Protein AF-A0A2G9NWQ4-F1 (afdb_monomer_lite)

Structure (mmCIF, N/CA/C/O backbone):
data_AF-A0A2G9NWQ4-F1
#
_entry.id   AF-A0A2G9NWQ4-F1
#
loop_
_atom_site.group_PDB
_atom_site.id
_atom_site.type_symbol
_atom_site.label_atom_id
_atom_site.label_alt_id
_atom_site.label_comp_id
_atom_site.label_asym_id
_atom_site.label_entity_id
_atom_site.label_seq_id
_atom_site.pdbx_PDB_ins_code
_atom_site.Cartn_x
_atom_site.Cartn_y
_atom_site.Cartn_z
_atom_site.occupancy
_atom_site.B_iso_or_equiv
_atom_site.auth_seq_id
_atom_site.auth_comp_id
_atom_site.auth_asym_id
_atom_site.auth_atom_id
_atom_site.pdbx_PDB_model_num
ATOM 1 N N . MET A 1 1 ? 8.992 23.268 21.810 1.00 46.66 1 MET A N 1
ATOM 2 C CA . MET A 1 1 ? 9.689 22.342 20.895 1.00 46.66 1 MET A CA 1
ATOM 3 C C . MET A 1 1 ? 8.641 21.513 20.168 1.00 46.66 1 MET A C 1
ATOM 5 O O . MET A 1 1 ? 8.217 20.493 20.684 1.00 46.66 1 MET A O 1
ATOM 9 N N . ILE A 1 2 ? 8.159 21.992 19.022 1.00 40.09 2 ILE A N 1
ATOM 10 C CA . ILE A 1 2 ? 7.364 21.183 18.091 1.00 40.09 2 ILE A CA 1
ATOM 11 C C . ILE A 1 2 ? 8.126 21.283 16.782 1.00 40.09 2 ILE A C 1
ATOM 13 O O . ILE A 1 2 ? 7.940 22.216 16.009 1.00 40.09 2 ILE A O 1
ATOM 17 N N . ILE A 1 3 ? 9.101 20.395 16.612 1.00 46.66 3 ILE A N 1
ATOM 18 C CA . ILE A 1 3 ? 9.735 20.225 15.313 1.00 46.66 3 ILE A CA 1
ATOM 19 C C . ILE A 1 3 ? 8.668 19.520 14.485 1.00 46.66 3 ILE A C 1
ATOM 21 O O . ILE A 1 3 ? 8.457 18.318 14.627 1.00 46.66 3 ILE A O 1
ATOM 25 N N . THR A 1 4 ? 7.933 20.282 13.683 1.00 46.66 4 THR A N 1
ATOM 26 C CA . THR A 1 4 ? 7.212 19.750 12.533 1.00 46.66 4 THR A CA 1
ATOM 27 C C . THR A 1 4 ? 8.253 19.008 11.700 1.00 46.66 4 THR A C 1
ATOM 29 O O . THR A 1 4 ? 9.047 19.619 10.988 1.00 46.66 4 THR A O 1
ATOM 32 N N . MET A 1 5 ? 8.321 17.685 11.865 1.00 45.22 5 MET A N 1
ATOM 33 C CA . MET A 1 5 ? 9.083 16.804 10.991 1.00 45.22 5 MET A CA 1
ATOM 34 C C . MET A 1 5 ? 8.500 16.973 9.591 1.00 45.22 5 MET A C 1
ATOM 36 O O . MET A 1 5 ? 7.480 16.376 9.250 1.00 45.22 5 MET A O 1
ATOM 40 N N . PHE A 1 6 ? 9.123 17.834 8.789 1.00 46.69 6 PHE A N 1
ATOM 41 C CA . PHE A 1 6 ? 8.911 17.876 7.354 1.00 46.69 6 PHE A CA 1
ATOM 42 C C . PHE A 1 6 ? 9.398 16.538 6.791 1.00 46.69 6 PHE A C 1
ATOM 44 O O . PHE A 1 6 ? 10.570 16.370 6.463 1.00 46.69 6 PHE A O 1
ATOM 51 N N . TYR A 1 7 ? 8.492 15.561 6.731 1.00 51.47 7 TYR A N 1
ATOM 52 C CA . TYR A 1 7 ? 8.699 14.340 5.970 1.00 51.47 7 TYR A CA 1
ATOM 53 C C . TYR A 1 7 ? 8.894 14.748 4.514 1.00 51.47 7 TYR A C 1
ATOM 55 O O . TYR A 1 7 ? 7.969 15.239 3.860 1.00 51.47 7 TYR A O 1
ATOM 63 N N . ASN A 1 8 ? 10.112 14.570 4.012 1.00 54.09 8 ASN A N 1
ATOM 64 C CA . ASN A 1 8 ? 10.412 14.706 2.599 1.00 54.09 8 ASN A CA 1
ATOM 65 C C . ASN A 1 8 ? 9.741 13.528 1.882 1.00 54.09 8 ASN A C 1
ATOM 67 O O . ASN A 1 8 ? 10.324 12.461 1.726 1.00 54.09 8 ASN A O 1
ATOM 71 N N . MET A 1 9 ? 8.450 13.684 1.583 1.00 61.28 9 MET A N 1
ATOM 72 C CA . MET A 1 9 ? 7.611 12.616 1.053 1.00 61.28 9 MET A CA 1
ATOM 73 C C . MET A 1 9 ? 8.155 12.213 -0.314 1.00 61.28 9 MET A C 1
ATOM 75 O O . MET A 1 9 ? 8.121 13.018 -1.255 1.00 61.28 9 MET A O 1
ATOM 79 N N . ASN A 1 10 ? 8.670 10.986 -0.414 1.00 72.69 10 ASN A N 1
ATOM 80 C CA . ASN A 1 10 ? 9.291 10.510 -1.637 1.00 72.69 10 ASN A CA 1
ATOM 81 C C . ASN A 1 10 ? 8.246 10.484 -2.758 1.00 72.69 10 ASN A C 1
ATOM 83 O O . ASN A 1 10 ? 7.042 10.334 -2.531 1.00 72.69 10 ASN A O 1
ATOM 87 N N . ASN A 1 11 ? 8.692 10.612 -4.009 1.00 81.81 11 ASN A N 1
ATOM 88 C CA . ASN A 1 11 ? 7.772 10.619 -5.150 1.00 81.81 11 ASN A CA 1
ATOM 89 C C . ASN A 1 11 ? 6.976 9.298 -5.273 1.00 81.81 11 ASN A C 1
ATOM 91 O O . ASN A 1 11 ? 5.902 9.267 -5.870 1.00 81.81 11 ASN A O 1
ATOM 95 N N . HIS A 1 12 ? 7.492 8.209 -4.694 1.00 85.88 12 HIS A N 1
ATOM 96 C CA . HIS A 1 12 ? 6.811 6.919 -4.601 1.00 85.88 12 HIS A CA 1
ATOM 97 C C . HIS A 1 12 ? 5.662 6.947 -3.587 1.00 85.88 12 HIS A C 1
ATOM 99 O O . HIS A 1 12 ? 4.561 6.520 -3.920 1.00 85.88 12 HIS A O 1
ATOM 105 N N . ASP A 1 13 ? 5.875 7.530 -2.411 1.00 88.69 13 ASP A N 1
ATOM 106 C CA . ASP A 1 13 ? 4.893 7.602 -1.324 1.00 88.69 13 ASP A CA 1
ATOM 107 C C . ASP A 1 13 ? 3.615 8.312 -1.769 1.00 88.69 13 ASP A C 1
ATOM 109 O O . ASP A 1 13 ? 2.509 7.810 -1.566 1.00 88.69 13 ASP A O 1
ATOM 113 N N . LYS A 1 14 ? 3.768 9.450 -2.461 1.00 90.81 14 LYS A N 1
ATOM 114 C CA . LYS A 1 14 ? 2.642 10.207 -3.032 1.00 90.81 14 LYS A CA 1
ATOM 115 C C . LYS A 1 14 ? 1.811 9.336 -3.970 1.00 90.81 14 LYS A C 1
ATOM 117 O O . LYS A 1 14 ? 0.602 9.220 -3.792 1.00 90.81 14 LYS A O 1
ATOM 122 N N . LYS A 1 15 ? 2.480 8.653 -4.904 1.00 92.94 15 LYS A N 1
ATOM 123 C CA . LYS A 1 15 ? 1.835 7.764 -5.877 1.00 92.94 15 LYS A CA 1
ATOM 124 C C . LYS A 1 15 ? 1.112 6.597 -5.207 1.00 92.94 15 LYS A C 1
ATOM 126 O O . LYS A 1 15 ? 0.030 6.233 -5.659 1.00 92.94 15 LYS A O 1
ATOM 131 N N . ILE A 1 16 ? 1.685 6.011 -4.152 1.00 93.12 16 ILE A N 1
ATOM 132 C CA . ILE A 1 16 ? 1.054 4.915 -3.399 1.00 93.12 16 ILE A CA 1
ATOM 133 C C . ILE A 1 16 ? -0.203 5.423 -2.698 1.00 93.12 16 ILE A C 1
ATOM 135 O O . ILE A 1 16 ? -1.255 4.803 -2.823 1.00 93.12 16 ILE A O 1
ATOM 139 N N . ILE A 1 17 ? -0.119 6.563 -2.011 1.00 92.38 17 ILE A N 1
ATOM 140 C CA . ILE A 1 17 ? -1.258 7.156 -1.299 1.00 92.38 17 ILE A CA 1
ATOM 141 C C . ILE A 1 17 ? -2.391 7.494 -2.274 1.00 92.38 17 ILE A C 1
ATOM 143 O O . ILE A 1 17 ? -3.546 7.168 -2.003 1.00 92.38 17 ILE A O 1
ATOM 147 N N . GLU A 1 18 ? -2.089 8.112 -3.417 1.00 92.88 18 GLU A N 1
ATOM 148 C CA . GLU A 1 18 ? -3.094 8.400 -4.451 1.00 92.88 18 GLU A CA 1
ATOM 149 C C . GLU A 1 18 ? -3.735 7.120 -5.001 1.00 92.88 18 GLU A C 1
ATOM 151 O O . GLU A 1 18 ? -4.957 7.043 -5.148 1.00 92.88 18 GLU A O 1
ATOM 156 N N . PHE A 1 19 ? -2.928 6.083 -5.234 1.00 94.44 19 PHE A N 1
ATOM 157 C CA . PHE A 1 19 ? -3.414 4.793 -5.711 1.00 94.44 19 PHE A CA 1
ATOM 158 C C . 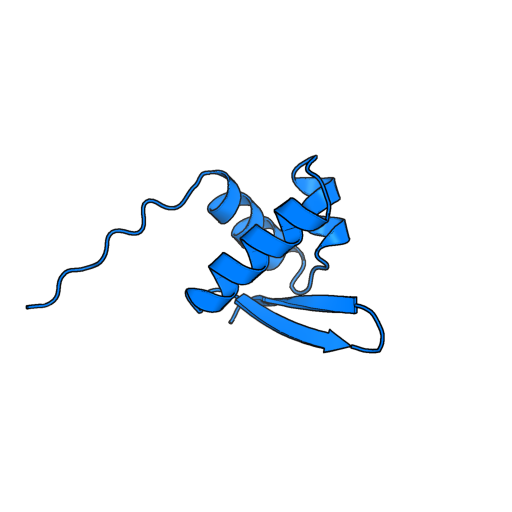PHE A 1 19 ? -4.331 4.098 -4.694 1.00 94.44 19 PHE A C 1
ATOM 160 O O . PHE A 1 19 ? -5.406 3.615 -5.061 1.00 94.44 19 PHE A O 1
ATOM 167 N N . VAL A 1 20 ? -3.959 4.094 -3.409 1.00 93.94 20 VAL A N 1
ATOM 168 C CA . VAL A 1 20 ? -4.780 3.517 -2.331 1.00 93.94 20 VAL A CA 1
ATOM 169 C C . VAL A 1 20 ? -6.080 4.310 -2.171 1.00 93.94 20 VAL A C 1
ATOM 171 O O . VAL A 1 20 ? -7.146 3.705 -2.075 1.00 93.94 20 VAL A O 1
ATOM 174 N N . LYS A 1 21 ? -6.030 5.650 -2.221 1.00 92.00 21 LYS A N 1
ATOM 175 C CA . LYS A 1 21 ? -7.228 6.510 -2.172 1.00 92.00 21 LYS A CA 1
ATOM 176 C C . LYS A 1 21 ? -8.212 6.201 -3.298 1.00 92.00 21 LYS A C 1
ATOM 178 O O . LYS A 1 21 ? -9.414 6.156 -3.053 1.00 92.00 21 LYS A O 1
ATOM 183 N N . SER A 1 22 ? -7.714 5.960 -4.512 1.00 92.50 22 SER A N 1
ATOM 184 C CA . SER A 1 22 ? -8.558 5.613 -5.660 1.00 92.50 22 SER A CA 1
ATOM 185 C C . SER A 1 22 ? -9.218 4.234 -5.511 1.00 92.50 22 SER A C 1
ATOM 187 O O . SER A 1 22 ? -10.398 4.082 -5.826 1.00 92.50 22 SER A O 1
ATOM 189 N N . LYS A 1 23 ? -8.491 3.233 -4.994 1.00 89.50 23 LYS A N 1
ATOM 190 C CA . LYS A 1 23 ? -8.970 1.841 -4.901 1.00 89.50 23 LYS A CA 1
ATOM 191 C C . LYS A 1 23 ? -9.631 1.449 -3.576 1.00 89.50 23 LYS A C 1
ATOM 193 O O . LYS A 1 23 ? -10.236 0.382 -3.509 1.00 89.50 23 LYS A O 1
ATOM 198 N N . LYS A 1 24 ? -9.536 2.279 -2.533 1.00 88.88 24 LYS A N 1
ATOM 199 C CA . LYS A 1 24 ? -9.941 2.023 -1.130 1.00 88.88 24 LYS A CA 1
ATOM 200 C C . LYS A 1 24 ? -9.143 0.924 -0.415 1.00 88.88 24 LYS A C 1
ATOM 202 O O . LYS A 1 24 ? -8.778 1.110 0.741 1.00 88.88 24 LYS A O 1
ATOM 207 N N . VAL A 1 25 ? -8.867 -0.196 -1.084 1.00 93.12 25 VAL A N 1
ATOM 208 C CA . VAL A 1 25 ? -8.086 -1.329 -0.568 1.00 93.12 25 VAL A CA 1
ATOM 209 C C . VAL A 1 25 ? -7.130 -1.803 -1.656 1.00 9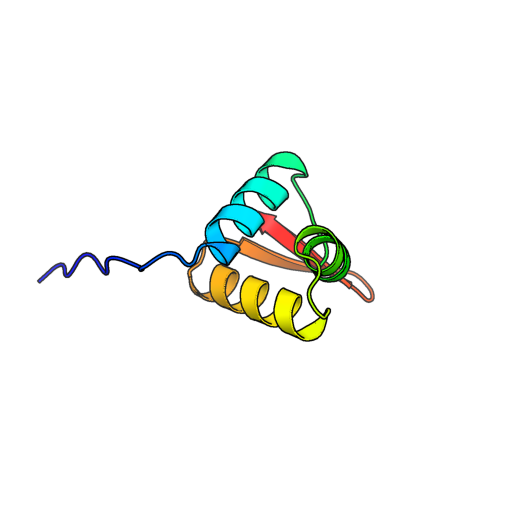3.12 25 VAL A C 1
ATOM 211 O O . VAL A 1 25 ? -7.548 -1.985 -2.799 1.00 93.12 25 VAL A O 1
ATOM 214 N N . VAL A 1 26 ? -5.858 -2.019 -1.319 1.00 95.56 26 VAL A N 1
ATOM 215 C CA . VAL A 1 26 ? -4.853 -2.524 -2.272 1.00 95.56 26 VAL A CA 1
ATOM 216 C C . VAL A 1 26 ? -3.985 -3.618 -1.663 1.00 95.56 26 VAL A C 1
ATOM 218 O O . VAL A 1 26 ? -3.833 -3.714 -0.448 1.00 95.56 26 VAL A O 1
ATOM 221 N N . THR A 1 27 ? -3.373 -4.434 -2.515 1.00 96.44 27 THR A N 1
ATOM 222 C CA . THR A 1 27 ? -2.346 -5.417 -2.130 1.00 96.44 27 THR A CA 1
ATOM 223 C C . THR A 1 27 ? -0.937 -4.941 -2.493 1.00 96.44 27 THR A C 1
ATOM 225 O O . THR A 1 27 ? -0.758 -4.163 -3.435 1.00 96.44 27 THR A O 1
ATOM 228 N N . SER A 1 28 ? 0.093 -5.480 -1.824 1.00 95.38 28 SER A N 1
ATOM 229 C CA . SER A 1 28 ? 1.502 -5.216 -2.180 1.00 95.38 28 SER A CA 1
ATOM 230 C C . SER A 1 28 ? 1.797 -5.576 -3.648 1.00 95.38 28 SER A C 1
ATOM 232 O O . SER A 1 28 ? 2.549 -4.884 -4.330 1.00 95.38 28 SER A O 1
ATOM 234 N N . SER A 1 29 ? 1.128 -6.606 -4.181 1.00 95.56 29 SER A N 1
ATOM 235 C CA . SER A 1 29 ? 1.227 -7.025 -5.585 1.00 95.56 29 SER A CA 1
ATOM 236 C C . SER A 1 29 ? 0.650 -6.006 -6.568 1.00 95.56 29 SER A C 1
ATOM 238 O O . SER A 1 29 ? 1.205 -5.809 -7.648 1.00 95.56 29 SER A O 1
ATOM 240 N N . GLU A 1 30 ? -0.462 -5.358 -6.230 1.00 95.88 30 GLU A N 1
ATOM 241 C CA . GLU A 1 30 ? -1.047 -4.314 -7.076 1.00 95.88 30 GLU A CA 1
ATOM 242 C C . GLU A 1 30 ? -0.197 -3.050 -7.085 1.00 95.88 30 GLU A C 1
ATOM 244 O O . GLU A 1 30 ? 0.004 -2.463 -8.147 1.00 95.88 30 GLU A O 1
ATOM 249 N N . VAL A 1 31 ? 0.340 -2.664 -5.927 1.00 95.69 31 VAL A N 1
ATOM 250 C CA . VAL A 1 31 ? 1.245 -1.515 -5.814 1.00 95.69 31 VAL A CA 1
ATOM 251 C C . VAL A 1 31 ? 2.540 -1.771 -6.584 1.00 95.69 31 VAL A C 1
ATOM 253 O O . VAL A 1 31 ? 2.988 -0.902 -7.331 1.00 95.69 31 VAL A O 1
ATOM 256 N N . ALA A 1 32 ? 3.093 -2.983 -6.490 1.00 96.69 32 ALA A N 1
ATOM 257 C CA . ALA A 1 32 ? 4.256 -3.403 -7.269 1.00 96.69 32 ALA A CA 1
ATOM 258 C C . ALA A 1 32 ? 4.016 -3.265 -8.781 1.00 96.69 32 ALA A C 1
ATOM 260 O O . ALA A 1 32 ? 4.826 -2.664 -9.489 1.00 96.69 32 ALA A O 1
ATOM 261 N N . LYS A 1 33 ? 2.862 -3.744 -9.270 1.00 96.56 33 LYS A N 1
ATOM 262 C CA . LYS A 1 33 ? 2.465 -3.613 -10.682 1.00 96.56 33 LYS A CA 1
ATOM 263 C C . LYS A 1 33 ? 2.278 -2.154 -11.097 1.00 96.56 33 LYS A C 1
ATOM 265 O O . LYS A 1 33 ? 2.745 -1.769 -12.165 1.00 96.56 33 LYS A O 1
ATOM 270 N N . TYR A 1 34 ? 1.623 -1.351 -10.261 1.00 95.25 34 TYR A N 1
ATOM 271 C CA . TYR A 1 34 ? 1.360 0.062 -10.538 1.00 95.25 34 TYR A CA 1
ATOM 272 C C . TYR A 1 34 ? 2.651 0.884 -10.642 1.00 95.25 34 TYR A C 1
ATOM 274 O O . TYR A 1 34 ? 2.820 1.665 -11.576 1.00 95.25 34 TYR A O 1
ATOM 282 N N . LEU A 1 35 ? 3.590 0.667 -9.720 1.00 93.81 35 LEU A N 1
ATOM 283 C CA . LEU A 1 35 ? 4.870 1.376 -9.692 1.00 93.81 35 LEU A CA 1
ATOM 284 C C . LEU A 1 35 ? 5.951 0.747 -10.581 1.00 93.81 35 LEU A C 1
ATOM 286 O O . LEU A 1 35 ? 7.018 1.340 -10.722 1.00 93.81 35 LEU A O 1
ATOM 290 N N . LYS A 1 36 ? 5.683 -0.421 -11.181 1.00 95.50 36 LYS A N 1
ATOM 291 C CA . LYS A 1 36 ? 6.651 -1.232 -11.941 1.00 95.50 36 LYS A CA 1
ATOM 292 C C . LYS A 1 36 ? 7.914 -1.560 -11.129 1.00 95.50 36 LYS A C 1
ATOM 294 O O . LYS A 1 36 ? 9.031 -1.436 -11.622 1.00 95.50 36 LYS A O 1
ATOM 299 N N . ILE A 1 37 ? 7.722 -1.979 -9.881 1.00 95.00 37 ILE A N 1
ATOM 300 C CA . ILE A 1 37 ? 8.788 -2.383 -8.951 1.00 95.00 37 ILE A CA 1
ATOM 301 C C . ILE A 1 37 ? 8.567 -3.815 -8.461 1.00 95.00 37 ILE A C 1
ATOM 303 O O . ILE A 1 37 ? 7.493 -4.391 -8.636 1.00 95.00 37 ILE A O 1
ATOM 307 N N . SER A 1 38 ? 9.575 -4.389 -7.807 1.00 97.00 38 SER A N 1
ATOM 308 C CA . SER A 1 38 ? 9.471 -5.706 -7.179 1.00 97.00 38 SER A CA 1
ATOM 309 C C . SER A 1 38 ? 8.471 -5.711 -6.022 1.00 97.00 38 S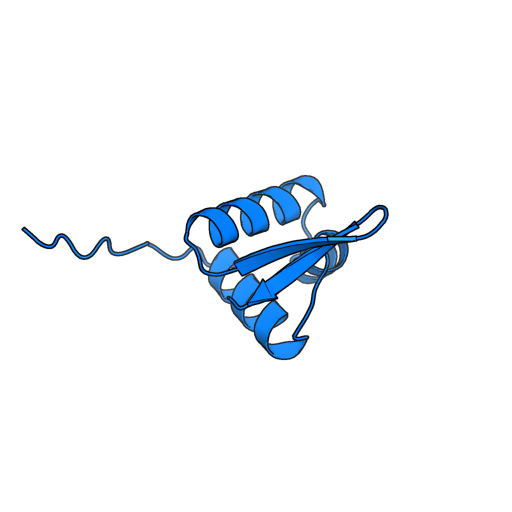ER A C 1
ATOM 311 O O . SER A 1 38 ? 8.330 -4.726 -5.294 1.00 97.00 38 SER A O 1
ATOM 313 N N . TRP A 1 39 ? 7.834 -6.864 -5.798 1.00 95.62 39 TRP A N 1
ATOM 314 C CA . TRP A 1 39 ? 6.887 -7.067 -4.698 1.00 95.62 39 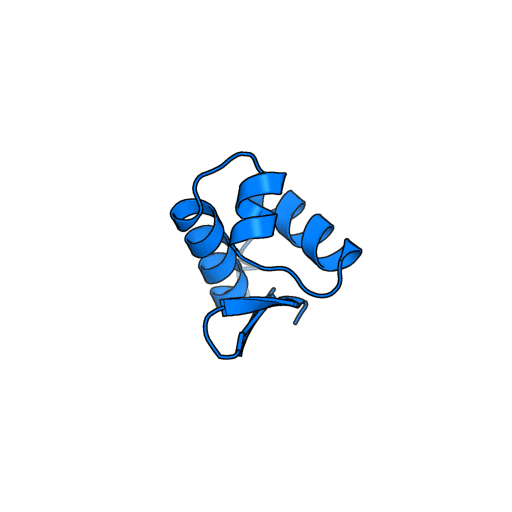TRP A CA 1
ATOM 315 C C . TRP A 1 39 ? 7.487 -6.703 -3.332 1.00 95.62 39 TRP A C 1
ATOM 317 O O . TRP A 1 39 ? 6.867 -5.965 -2.575 1.00 95.62 39 TRP A O 1
ATOM 327 N N . ASN A 1 40 ? 8.724 -7.133 -3.054 1.00 96.25 40 ASN A N 1
ATOM 328 C CA . ASN A 1 40 ? 9.421 -6.821 -1.802 1.00 96.25 40 ASN A CA 1
ATOM 329 C C . ASN A 1 40 ? 9.633 -5.315 -1.597 1.00 96.25 40 ASN A C 1
ATOM 331 O O . ASN A 1 40 ? 9.517 -4.827 -0.478 1.00 96.25 40 ASN A O 1
ATOM 335 N N . THR A 1 41 ? 9.930 -4.574 -2.667 1.00 95.19 41 THR A N 1
ATOM 336 C CA . THR A 1 41 ? 10.112 -3.119 -2.597 1.00 95.19 41 THR A CA 1
ATOM 337 C C . THR A 1 41 ? 8.785 -2.423 -2.317 1.00 95.19 41 THR A C 1
ATOM 339 O O . THR A 1 41 ? 8.727 -1.543 -1.465 1.00 95.19 41 THR A O 1
ATOM 342 N N . ALA A 1 42 ? 7.708 -2.848 -2.986 1.00 95.44 42 ALA A N 1
ATOM 343 C CA . ALA A 1 42 ? 6.371 -2.323 -2.727 1.00 95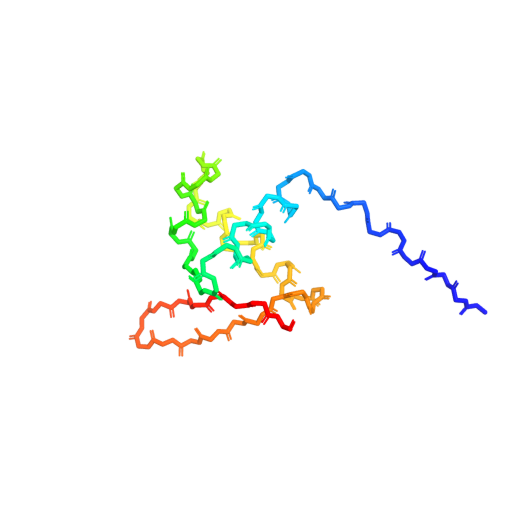.44 42 ALA A CA 1
ATOM 344 C C . ALA A 1 42 ? 5.916 -2.602 -1.288 1.00 95.44 42 ALA A C 1
ATOM 346 O O . ALA A 1 42 ? 5.394 -1.706 -0.631 1.00 95.44 42 ALA A O 1
ATOM 347 N N . ASP A 1 43 ? 6.151 -3.817 -0.786 1.00 94.94 43 ASP A N 1
ATOM 348 C CA . ASP A 1 43 ? 5.820 -4.191 0.590 1.00 94.94 43 ASP A CA 1
ATOM 349 C C . ASP A 1 43 ? 6.609 -3.353 1.609 1.00 94.94 43 ASP A C 1
ATOM 351 O O . ASP A 1 43 ? 6.025 -2.858 2.571 1.00 94.94 43 ASP A O 1
ATOM 355 N N . LYS A 1 44 ? 7.900 -3.092 1.350 1.00 95.25 44 LYS A N 1
ATOM 356 C CA . LYS A 1 44 ? 8.722 -2.202 2.183 1.00 95.25 44 LYS A CA 1
ATOM 357 C C . LYS A 1 44 ? 8.151 -0.781 2.244 1.00 95.25 44 LYS A C 1
ATOM 359 O O . LYS A 1 44 ? 7.962 -0.268 3.340 1.00 95.25 44 LYS A O 1
ATOM 364 N N . TYR A 1 45 ? 7.809 -0.181 1.102 1.00 94.81 45 TYR A N 1
ATOM 365 C CA . TYR A 1 45 ? 7.221 1.165 1.075 1.00 94.81 45 TYR A CA 1
ATOM 366 C C . TYR A 1 45 ? 5.873 1.235 1.799 1.00 94.81 45 TYR A C 1
ATOM 368 O O . TYR A 1 45 ? 5.594 2.193 2.515 1.00 94.81 45 TYR A O 1
ATOM 376 N N . LEU A 1 46 ? 5.035 0.208 1.653 1.00 94.94 46 LEU A N 1
ATOM 377 C CA . LEU A 1 46 ? 3.753 0.136 2.355 1.00 94.94 46 LEU A CA 1
ATOM 378 C C . LEU A 1 46 ? 3.937 -0.009 3.872 1.00 94.94 46 LEU A C 1
ATOM 380 O O . LEU A 1 46 ? 3.194 0.607 4.635 1.00 94.94 46 LEU A O 1
ATOM 384 N N . LEU A 1 47 ? 4.945 -0.769 4.313 1.00 94.69 47 LEU A N 1
ATOM 385 C CA . LEU A 1 47 ? 5.320 -0.867 5.725 1.00 94.69 47 LEU A CA 1
ATOM 386 C C . LEU A 1 47 ? 5.825 0.466 6.284 1.00 94.69 47 LEU A C 1
ATOM 388 O O . LEU A 1 47 ? 5.423 0.828 7.386 1.00 94.69 47 LEU A O 1
ATOM 392 N N . GLU A 1 48 ? 6.658 1.198 5.542 1.00 93.31 48 GLU A N 1
ATOM 393 C CA . GLU A 1 48 ? 7.124 2.536 5.938 1.00 93.31 48 GLU A CA 1
ATOM 394 C C . GLU A 1 48 ? 5.935 3.500 6.100 1.00 93.31 48 GLU A C 1
ATOM 396 O O . GLU A 1 48 ? 5.777 4.119 7.150 1.00 93.31 48 GLU A O 1
ATOM 401 N N . LEU A 1 49 ? 5.011 3.526 5.133 1.00 92.75 49 LEU A N 1
ATOM 402 C CA . LEU A 1 49 ? 3.789 4.337 5.211 1.00 92.75 49 LEU A CA 1
ATOM 403 C C . LEU A 1 49 ? 2.858 3.935 6.364 1.00 92.75 49 LEU A C 1
ATOM 405 O O . LEU A 1 49 ? 2.179 4.787 6.943 1.00 92.75 49 LEU A O 1
ATOM 409 N N . ALA A 1 50 ? 2.803 2.648 6.701 1.00 94.19 50 ALA A N 1
ATOM 410 C CA . ALA A 1 50 ? 2.044 2.180 7.854 1.00 94.19 50 ALA A CA 1
ATOM 411 C C . ALA A 1 50 ? 2.715 2.554 9.180 1.00 94.19 50 ALA A C 1
ATOM 413 O O . ALA A 1 50 ? 2.025 2.922 10.131 1.00 94.19 50 ALA A O 1
ATOM 414 N N . PHE A 1 51 ? 4.048 2.526 9.239 1.00 92.88 51 PHE A N 1
ATOM 415 C CA . PHE A 1 51 ? 4.811 2.989 10.397 1.00 92.88 51 PHE A CA 1
ATOM 416 C C . PHE A 1 51 ? 4.621 4.494 10.638 1.00 92.88 51 PHE A C 1
ATOM 418 O O . PHE A 1 51 ? 4.446 4.924 11.775 1.00 92.88 51 PHE A O 1
ATOM 425 N N . GLU A 1 52 ? 4.541 5.283 9.566 1.00 90.38 52 GLU A N 1
ATOM 426 C CA . GLU A 1 52 ? 4.174 6.705 9.612 1.00 90.38 52 GLU A CA 1
ATOM 427 C C . GLU A 1 52 ? 2.693 6.954 9.960 1.00 90.38 52 GLU A C 1
ATOM 429 O O . GLU A 1 52 ? 2.273 8.103 10.103 1.00 90.38 52 GLU A O 1
ATOM 434 N N . GLY A 1 53 ? 1.876 5.901 10.077 1.00 92.44 53 GLY A N 1
ATOM 435 C CA . GLY A 1 53 ? 0.456 5.997 10.408 1.00 92.44 53 GLY A CA 1
ATOM 436 C C . GLY A 1 53 ? -0.439 6.473 9.261 1.00 92.44 53 GLY A C 1
ATOM 437 O O . GLY A 1 53 ? -1.582 6.841 9.515 1.00 92.44 53 GLY A O 1
ATOM 438 N N . LYS A 1 54 ? 0.048 6.471 8.014 1.00 91.69 54 LYS A N 1
ATOM 439 C CA . LYS A 1 54 ? -0.735 6.866 6.827 1.00 91.69 54 LYS A CA 1
ATOM 440 C C . LYS A 1 54 ? -1.580 5.719 6.272 1.00 91.69 54 LYS A C 1
ATOM 442 O O . LYS A 1 54 ? -2.612 5.960 5.649 1.00 91.69 54 LYS A O 1
ATOM 447 N N . LEU A 1 55 ? -1.124 4.484 6.474 1.00 94.56 55 LEU A N 1
ATOM 448 C CA . LEU A 1 55 ? -1.811 3.268 6.052 1.00 94.56 55 LEU A CA 1
ATOM 449 C C . LEU A 1 55 ? -2.023 2.324 7.232 1.00 94.56 55 LEU A C 1
ATOM 451 O O . LEU A 1 55 ? -1.258 2.316 8.195 1.00 94.56 55 LEU A O 1
ATOM 455 N N . GLU A 1 56 ? -3.032 1.474 7.112 1.00 95.06 56 GLU A N 1
ATOM 456 C CA . GLU A 1 56 ? -3.260 0.347 8.002 1.00 95.06 56 GLU A CA 1
ATOM 457 C C . GLU A 1 56 ? -3.124 -0.969 7.231 1.00 95.06 56 GLU A C 1
ATOM 459 O O . GLU A 1 56 ? -3.589 -1.109 6.095 1.00 95.06 56 GLU A O 1
ATOM 464 N N . ARG A 1 57 ? -2.459 -1.945 7.861 1.00 95.06 57 ARG A N 1
ATOM 465 C CA . ARG A 1 57 ? -2.281 -3.290 7.314 1.00 95.06 57 ARG A CA 1
ATOM 466 C C . ARG A 1 57 ? -3.321 -4.238 7.894 1.00 95.06 57 ARG A C 1
ATOM 468 O O . ARG A 1 57 ? -3.267 -4.567 9.077 1.00 95.06 57 ARG A O 1
ATOM 475 N N . ILE A 1 58 ? -4.170 -4.785 7.032 1.00 94.31 58 ILE A N 1
ATOM 476 C CA . ILE A 1 58 ? -5.147 -5.819 7.370 1.00 94.31 58 ILE A CA 1
ATOM 477 C C . ILE A 1 58 ? -4.642 -7.157 6.824 1.00 94.31 58 ILE A C 1
ATOM 479 O O . ILE A 1 58 ? -4.504 -7.350 5.615 1.00 94.31 58 ILE A O 1
ATOM 483 N N . LYS A 1 59 ? -4.347 -8.107 7.715 1.00 89.50 59 LYS A N 1
ATOM 484 C CA . LYS A 1 59 ? -3.877 -9.444 7.328 1.00 89.50 59 LYS A CA 1
ATOM 485 C C . LYS A 1 59 ? -5.077 -10.354 7.066 1.00 89.50 59 LYS A C 1
ATOM 487 O O . LYS A 1 59 ? -5.864 -10.589 7.979 1.00 89.50 59 LYS A O 1
ATOM 492 N N . LYS A 1 60 ? -5.209 -10.889 5.847 1.00 89.94 60 LYS A N 1
ATOM 493 C CA . LYS A 1 60 ? -6.320 -11.784 5.481 1.00 89.94 60 LYS A CA 1
ATOM 494 C C . LYS A 1 60 ? -5.823 -13.035 4.769 1.00 89.94 60 LYS A C 1
ATOM 496 O O . LYS A 1 60 ? -5.300 -12.919 3.668 1.00 89.94 60 LYS A O 1
ATOM 501 N N . GLU A 1 61 ? -5.991 -14.192 5.420 1.00 76.00 61 GLU A N 1
ATOM 502 C CA . GLU A 1 61 ? -5.831 -15.604 4.986 1.00 76.00 61 GLU A CA 1
ATOM 503 C C . GLU A 1 61 ? -4.589 -16.039 4.177 1.00 76.00 61 GLU A C 1
ATOM 505 O O . GLU A 1 61 ? -4.323 -17.235 4.139 1.00 76.00 61 GLU A O 1
ATOM 510 N N . LYS A 1 62 ? -3.821 -15.122 3.571 1.00 85.56 62 LYS A N 1
ATOM 511 C CA . LYS A 1 62 ? -2.546 -15.293 2.839 1.00 85.56 62 LYS A CA 1
ATOM 512 C C . LYS A 1 62 ? -1.994 -13.984 2.242 1.00 85.56 62 LYS A C 1
ATOM 514 O O . LYS A 1 62 ? -0.876 -13.991 1.737 1.00 85.56 62 LYS A O 1
ATOM 519 N N . VAL A 1 63 ? -2.737 -12.872 2.284 1.00 87.56 63 VAL A N 1
ATOM 520 C CA . VAL A 1 63 ? -2.330 -11.585 1.695 1.00 87.56 63 VAL A CA 1
ATOM 521 C C . VAL A 1 63 ? -2.406 -10.437 2.702 1.00 87.56 63 VAL A C 1
ATOM 523 O O . VAL A 1 63 ? -3.234 -10.439 3.617 1.00 87.56 63 VAL A O 1
ATOM 526 N N . ASN A 1 64 ? -1.535 -9.444 2.513 1.00 92.75 64 ASN A N 1
ATOM 527 C CA . ASN A 1 64 ? -1.622 -8.157 3.195 1.00 92.75 64 ASN A CA 1
ATOM 528 C C . ASN A 1 64 ? -2.498 -7.222 2.359 1.00 92.75 64 ASN A C 1
ATOM 530 O O . ASN A 1 64 ? -2.199 -6.963 1.189 1.00 92.75 64 ASN A O 1
ATOM 534 N N . LEU A 1 65 ? -3.575 -6.743 2.970 1.00 94.50 65 LEU A N 1
ATOM 535 C CA . LEU A 1 65 ? -4.404 -5.672 2.444 1.00 94.50 65 LEU A CA 1
ATOM 536 C C . LEU A 1 65 ? -3.979 -4.366 3.106 1.00 94.50 65 LEU A C 1
ATOM 538 O O . LEU A 1 65 ? -3.678 -4.336 4.300 1.00 94.50 65 LEU A O 1
ATOM 542 N N . TR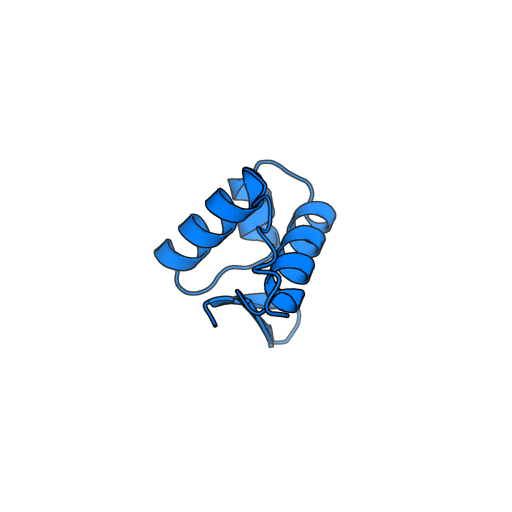P A 1 66 ? -3.971 -3.301 2.323 1.00 95.75 66 TRP A N 1
ATOM 543 C CA . TRP A 1 66 ? -3.553 -1.978 2.750 1.00 95.75 66 TRP A CA 1
ATOM 544 C C . TRP A 1 66 ? -4.683 -1.000 2.497 1.00 95.75 66 TRP A C 1
ATOM 546 O O . TRP A 1 66 ? -5.220 -0.933 1.385 1.00 95.75 66 TRP A O 1
ATOM 556 N N . VAL A 1 67 ? -5.039 -0.262 3.540 1.00 94.81 67 VAL A N 1
ATOM 557 C CA . VAL A 1 67 ? -6.111 0.733 3.518 1.00 94.81 67 VAL A CA 1
ATOM 558 C C . VAL A 1 67 ? -5.596 2.049 4.076 1.00 94.81 67 VAL A C 1
ATOM 560 O O . VAL A 1 67 ? -4.632 2.067 4.841 1.00 94.81 67 VAL A O 1
ATOM 563 N N . MET A 1 68 ? -6.219 3.155 3.676 1.00 93.69 68 MET A N 1
ATOM 564 C CA . MET A 1 68 ? -5.972 4.442 4.326 1.00 93.69 68 MET A CA 1
ATOM 565 C C . MET A 1 68 ? -6.417 4.359 5.785 1.00 93.69 68 MET A C 1
ATOM 567 O O . MET A 1 68 ? -7.492 3.821 6.059 1.00 93.69 68 MET A O 1
ATOM 571 N N . LYS A 1 69 ? -5.579 4.879 6.683 1.00 85.31 69 LYS A N 1
ATOM 572 C CA . LYS A 1 69 ? -5.948 5.087 8.083 1.00 85.31 69 LYS A CA 1
ATOM 573 C C . LYS A 1 69 ? -6.837 6.322 8.233 1.00 85.31 69 LYS A C 1
ATOM 575 O O . LYS A 1 69 ? -6.676 7.259 7.415 1.00 85.31 69 LYS A O 1
#

Secondary structure (DSSP, 8-state):
----------HHHHHHHHHHHHHSEEEHHHHHHHHT--HHHHHHHHHHHHHTTSEEEEEETTEEEEEE-

pLDDT: mean 86.78, std 15.48, range [40.09, 97.0]

Foldseek 3Di:
DDPPPPDPQDPLNVVVLVVCVVVQKDFLVVSCVVVVHDSVVSVVSLVVCVVVVQWDWDDDPDTTMIGGD

Radius of gyration: 12.36 Å; chains: 1; bounding box: 20×38×33 Å

Sequence (69 aa):
MIITMFYNMNNHDKKIIEFVKSKKVVTSSEVAKYLKISWNTADKYLLELAFEGKLERIKKEKVNLWVMK